Protein AF-A0A829F566-F1 (afdb_monomer)

Nearest PDB structures (foldseek):
  4ux5-assembly1_B  TM=4.326E-01  e=5.123E-01  Pyricularia oryzae
  1mb1-assembly1_A  TM=4.459E-01  e=1.042E+00  Saccharomyces cerevisiae
  3h0d-assembly1_B  TM=3.720E-01  e=1.862E+00  Geobacillus stearothermophilus
  8a39-assembly2_BP1-2  TM=4.074E-01  e=4.596E+00  Escherichia coli W
  5ck3-assembly3_E  TM=2.310E-01  e=8.762E+00  Thermochaetoides thermophila DSM 1495

InterPro domains:
  IPR045403 Helix-turn-helix domain, Firmicutes-type [PF20038] (9-69)

Secondary structure (DSSP, 8-state):
----GGGTT-EEHHHHHHHTTS-TTHHHHHHHH-GGGSPTTSEEEEEETTEEEEEE-HHHHHHHHSS-HHHHHHHHHT-

pLDDT: mean 94.41, std 6.69, range [58.91, 98.38]

Sequence (79 aa):
MFIDLNKLNLMTGAEASERWGYDRRYINQLYAKYPERFKEGTIVSIGNANKPTIVISELGMEYLTGMTEAEARERNRKI

Radius of gyration: 12.77 Å; Cα contacts (8 Å, |Δi|>4): 98; chains: 1; bounding box: 39×23×33 Å

Organism: NCBI:txid1157487

Mean predicted aligned error: 3.08 Å

Foldseek 3Di:
DDDDPVVQQKDWCQVLCVLLPHHSCVSVVCCVPPVVLWDPPQWDWDDDPVDTIIMGTQVRSCSNPVDHSVVSVVVVVVD

Solvent-accessible surface area (backbone atoms only — not comparable to full-atom values): 4589 Å² total; per-residue (Å²): 142,86,80,68,66,87,78,47,58,67,32,43,28,41,57,49,18,47,58,52,70,40,59,52,57,47,44,58,56,43,48,75,73,46,54,83,66,48,52,86,88,27,58,50,77,44,78,49,90,92,63,58,44,47,37,31,24,49,69,25,50,26,69,58,70,74,43,50,63,67,55,29,45,54,58,59,72,78,108

Structure (mmCIF, N/CA/C/O backbone):
data_AF-A0A829F566-F1
#
_entry.id   AF-A0A829F566-F1
#
loop_
_atom_site.group_PDB
_atom_site.id
_atom_site.type_symbol
_atom_site.label_atom_id
_atom_site.label_alt_id
_atom_site.label_comp_id
_atom_site.label_asym_id
_atom_site.label_entity_id
_atom_site.label_seq_id
_atom_site.pdbx_PDB_ins_code
_atom_site.Cartn_x
_atom_site.Cartn_y
_atom_site.Cartn_z
_atom_site.occupancy
_atom_site.B_iso_or_equiv
_atom_site.auth_seq_id
_atom_site.auth_comp_id
_atom_site.auth_asym_id
_atom_site.auth_atom_id
_atom_site.pdbx_PDB_model_num
ATOM 1 N N . MET A 1 1 ? 10.929 0.481 21.412 1.00 71.88 1 MET A N 1
ATOM 2 C CA . MET A 1 1 ? 9.584 0.043 20.980 1.00 71.88 1 MET A CA 1
ATOM 3 C C . MET A 1 1 ? 9.760 -0.886 19.789 1.00 71.88 1 MET A C 1
ATOM 5 O O . MET A 1 1 ? 10.542 -0.546 18.912 1.00 71.88 1 MET A O 1
ATOM 9 N N . PHE A 1 2 ? 9.117 -2.053 19.789 1.00 82.50 2 PHE A N 1
ATOM 10 C CA . PHE A 1 2 ? 9.146 -3.012 18.678 1.00 82.50 2 PHE A CA 1
ATOM 11 C C . PHE A 1 2 ? 7.773 -3.028 18.002 1.00 82.50 2 PHE A C 1
ATOM 13 O O . PHE A 1 2 ? 6.757 -2.937 18.691 1.00 82.50 2 PHE A O 1
ATOM 20 N N . ILE A 1 3 ? 7.754 -3.126 16.675 1.00 83.25 3 ILE A N 1
ATOM 21 C CA . ILE A 1 3 ? 6.535 -3.258 15.876 1.00 83.25 3 ILE A CA 1
ATOM 22 C C . ILE A 1 3 ? 6.575 -4.631 15.211 1.00 83.25 3 ILE A C 1
ATOM 24 O O . ILE A 1 3 ? 7.530 -4.955 14.507 1.00 83.25 3 ILE A O 1
ATOM 28 N N . ASP A 1 4 ? 5.537 -5.431 15.438 1.00 88.25 4 ASP A N 1
ATOM 29 C CA . ASP A 1 4 ? 5.391 -6.741 14.811 1.00 88.25 4 ASP A CA 1
ATOM 30 C C . ASP A 1 4 ? 4.837 -6.587 13.393 1.00 88.25 4 ASP A C 1
ATOM 32 O O . ASP A 1 4 ? 3.648 -6.333 13.197 1.00 88.25 4 ASP A O 1
ATOM 36 N N . LEU A 1 5 ? 5.712 -6.745 12.400 1.00 83.12 5 LEU A N 1
ATOM 37 C CA . LEU A 1 5 ? 5.366 -6.594 10.986 1.00 83.12 5 LEU A CA 1
ATOM 38 C C . LEU A 1 5 ? 4.306 -7.602 10.522 1.00 83.12 5 LEU A C 1
ATOM 40 O O . LEU A 1 5 ? 3.511 -7.280 9.641 1.00 83.12 5 LEU A O 1
ATOM 44 N N . ASN A 1 6 ? 4.237 -8.788 11.138 1.00 88.62 6 ASN A N 1
ATOM 45 C CA . ASN A 1 6 ? 3.260 -9.818 10.768 1.00 88.62 6 ASN A CA 1
ATOM 46 C C . ASN A 1 6 ? 1.826 -9.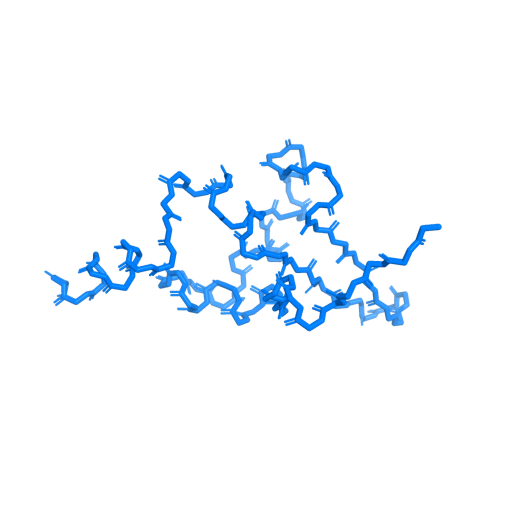411 11.124 1.00 88.62 6 ASN A C 1
ATOM 48 O O . ASN A 1 6 ? 0.873 -9.955 10.573 1.00 88.62 6 ASN A O 1
ATOM 52 N N . LYS A 1 7 ? 1.663 -8.440 12.029 1.00 88.44 7 LYS A N 1
ATOM 53 C CA . LYS A 1 7 ? 0.357 -7.907 12.433 1.00 88.44 7 LYS A CA 1
ATOM 54 C C . LYS A 1 7 ? -0.103 -6.721 11.588 1.00 88.44 7 LYS A C 1
ATOM 56 O O . LYS A 1 7 ? -1.213 -6.248 11.787 1.00 88.44 7 LYS A O 1
ATOM 61 N N . LEU A 1 8 ? 0.731 -6.232 10.669 1.00 84.44 8 LEU A N 1
ATOM 62 C CA . LEU A 1 8 ? 0.429 -5.049 9.856 1.00 84.44 8 LEU A CA 1
ATOM 63 C C . LEU A 1 8 ? -0.238 -5.373 8.510 1.00 84.44 8 LEU A C 1
ATOM 65 O O . LEU A 1 8 ? -0.520 -4.441 7.757 1.00 84.44 8 LEU A O 1
ATOM 69 N N . ASN A 1 9 ? -0.448 -6.662 8.199 1.00 92.88 9 ASN A N 1
ATOM 70 C CA . ASN A 1 9 ? -1.015 -7.140 6.928 1.00 92.88 9 ASN A CA 1
ATOM 71 C C . ASN A 1 9 ? -0.379 -6.409 5.724 1.00 92.88 9 ASN A C 1
ATOM 73 O O . ASN A 1 9 ? -1.059 -5.794 4.902 1.00 92.88 9 ASN A O 1
ATOM 77 N N . LEU A 1 10 ? 0.960 -6.392 5.693 1.00 95.81 10 LEU A N 1
ATOM 78 C CA . LEU A 1 10 ? 1.734 -5.734 4.641 1.00 95.81 10 LEU A CA 1
ATOM 79 C C . LEU A 1 10 ? 1.590 -6.490 3.323 1.00 95.81 10 LEU A C 1
ATOM 81 O O . LEU A 1 10 ? 1.569 -7.720 3.293 1.00 95.81 10 LEU A O 1
ATOM 85 N N . MET A 1 11 ? 1.553 -5.737 2.234 1.00 97.00 11 MET A N 1
ATOM 86 C CA . MET A 1 11 ? 1.359 -6.256 0.888 1.00 97.00 11 MET A CA 1
ATOM 87 C C . MET A 1 11 ? 2.160 -5.429 -0.110 1.00 97.00 11 MET A C 1
ATOM 89 O O . MET A 1 11 ? 2.359 -4.223 0.064 1.00 97.00 11 MET A O 1
ATOM 93 N N . THR A 1 12 ? 2.635 -6.066 -1.175 1.00 98.12 12 THR A N 1
ATOM 94 C CA . THR A 1 12 ? 3.199 -5.322 -2.302 1.00 98.12 12 THR A CA 1
ATOM 95 C C . THR A 1 12 ? 2.108 -4.476 -2.958 1.00 98.12 12 THR A C 1
ATOM 97 O O . THR A 1 12 ? 0.929 -4.826 -2.927 1.00 98.12 12 THR A O 1
ATOM 100 N N . GLY A 1 13 ? 2.475 -3.377 -3.620 1.00 98.12 13 GLY A N 1
ATOM 101 C CA . GLY A 1 13 ? 1.498 -2.532 -4.318 1.00 98.12 13 GLY A CA 1
ATOM 102 C C . GLY A 1 13 ? 0.676 -3.298 -5.366 1.00 98.12 13 GLY A C 1
ATOM 103 O O . GLY A 1 13 ? -0.482 -2.964 -5.607 1.00 98.12 13 GLY A O 1
ATOM 104 N N . ALA A 1 14 ? 1.250 -4.354 -5.950 1.00 98.06 14 ALA A N 1
ATOM 105 C CA . ALA A 1 14 ? 0.556 -5.263 -6.855 1.00 98.06 14 ALA A CA 1
ATOM 106 C C . ALA A 1 14 ? -0.540 -6.072 -6.143 1.00 98.06 14 ALA A C 1
ATOM 108 O O . ALA A 1 14 ? -1.699 -6.007 -6.547 1.00 98.06 14 ALA A O 1
ATOM 109 N N . GLU A 1 15 ? -0.184 -6.772 -5.063 1.00 98.25 15 GLU A N 1
ATOM 110 C CA . GLU A 1 15 ? -1.129 -7.558 -4.257 1.00 98.25 15 GLU A CA 1
ATOM 111 C C . GLU A 1 15 ? -2.227 -6.676 -3.660 1.00 98.25 15 GLU A C 1
ATOM 113 O O . GLU A 1 15 ? -3.394 -7.054 -3.672 1.00 98.25 15 GLU A O 1
ATOM 118 N N . ALA A 1 16 ? -1.870 -5.481 -3.189 1.00 98.12 16 ALA A N 1
ATOM 119 C CA . ALA A 1 16 ? -2.813 -4.514 -2.642 1.00 98.12 16 ALA A CA 1
ATOM 120 C C . ALA A 1 16 ? -3.856 -4.079 -3.673 1.00 98.12 16 ALA A C 1
ATOM 122 O O . ALA A 1 16 ? -5.054 -4.050 -3.390 1.00 98.12 16 ALA A O 1
ATOM 123 N N . SER A 1 17 ? -3.395 -3.783 -4.892 1.00 98.31 17 SER A N 1
ATOM 124 C CA . SER A 1 17 ? -4.278 -3.398 -5.990 1.00 98.31 17 SER A CA 1
ATOM 125 C C . SER A 1 17 ? -5.267 -4.520 -6.305 1.00 98.31 17 SER A C 1
ATOM 127 O O . SER A 1 17 ? -6.470 -4.280 -6.342 1.00 98.31 17 SER A O 1
ATOM 129 N N . GLU A 1 18 ? -4.771 -5.750 -6.454 1.00 97.81 18 GLU A N 1
ATOM 130 C CA . GLU A 1 18 ? -5.588 -6.924 -6.780 1.00 97.81 18 GLU A CA 1
ATOM 131 C C . GLU A 1 18 ? -6.585 -7.263 -5.663 1.00 97.81 18 GLU A C 1
ATOM 133 O O . GLU A 1 18 ? -7.761 -7.503 -5.942 1.00 97.81 18 GLU A O 1
ATOM 138 N N . ARG A 1 19 ? -6.161 -7.210 -4.393 1.00 96.88 19 ARG A N 1
ATOM 139 C CA . ARG A 1 19 ? -7.035 -7.437 -3.227 1.00 96.88 19 ARG A CA 1
ATOM 140 C C . ARG A 1 19 ? -8.207 -6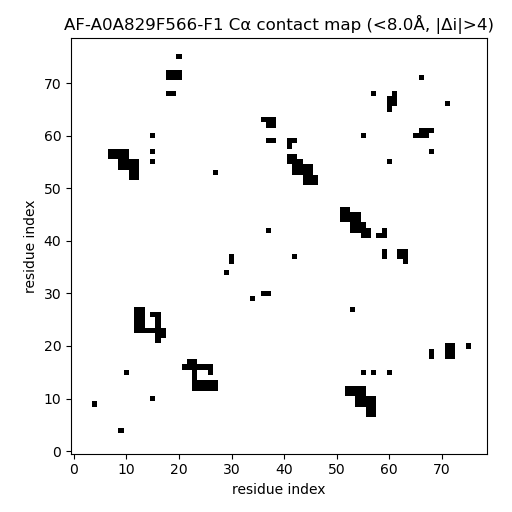.459 -3.170 1.00 96.88 19 ARG A C 1
ATOM 142 O O . ARG A 1 19 ? -9.316 -6.863 -2.828 1.00 96.88 19 ARG A O 1
ATOM 149 N N . TRP A 1 20 ? -7.986 -5.206 -3.568 1.00 97.62 20 TRP A N 1
ATOM 150 C CA . TRP A 1 20 ? -9.041 -4.196 -3.682 1.00 97.62 20 TRP A CA 1
ATOM 151 C C . TRP A 1 20 ? -9.742 -4.180 -5.050 1.00 97.62 20 TRP A C 1
ATOM 153 O O . TRP A 1 20 ? -10.575 -3.310 -5.287 1.00 97.62 20 TRP A O 1
ATOM 163 N N . GLY A 1 21 ? -9.466 -5.126 -5.953 1.00 96.94 21 GLY A N 1
ATOM 164 C CA . GLY A 1 21 ? -10.104 -5.221 -7.274 1.00 96.94 21 GLY A CA 1
ATOM 165 C C . GLY A 1 21 ? -9.714 -4.138 -8.273 1.00 96.94 21 GLY A C 1
ATOM 166 O O . GLY A 1 21 ? -10.495 -3.825 -9.167 1.00 96.94 21 GLY A O 1
ATOM 167 N N . TYR A 1 22 ? -8.541 -3.537 -8.112 1.00 97.06 22 TYR A N 1
ATOM 168 C CA . TYR A 1 22 ? -7.955 -2.633 -9.093 1.00 97.06 22 TYR A CA 1
ATOM 169 C C . TYR A 1 22 ? -6.964 -3.379 -9.996 1.00 97.06 22 TYR A C 1
ATOM 171 O O . TYR A 1 22 ? -6.491 -4.468 -9.670 1.00 97.06 22 TYR A O 1
ATOM 179 N N . ASP A 1 23 ? -6.603 -2.765 -11.127 1.00 97.75 23 ASP A N 1
ATOM 180 C CA . ASP A 1 23 ? -5.491 -3.241 -11.956 1.00 97.75 23 ASP A CA 1
ATOM 181 C C . ASP A 1 23 ? -4.206 -3.354 -11.121 1.00 97.75 23 ASP A C 1
ATOM 183 O O . ASP A 1 23 ? -3.901 -2.461 -10.331 1.00 97.75 23 ASP A O 1
ATOM 187 N N . ARG A 1 24 ? -3.408 -4.407 -11.339 1.00 98.25 24 ARG A N 1
ATOM 188 C CA . ARG A 1 24 ? -2.164 -4.697 -10.598 1.00 98.25 24 ARG A CA 1
ATOM 189 C C . ARG A 1 24 ? -1.191 -3.508 -10.525 1.00 98.25 24 ARG A C 1
ATOM 191 O O . ARG A 1 24 ? -0.348 -3.434 -9.631 1.00 98.25 24 ARG A O 1
ATOM 198 N N . ARG A 1 25 ? -1.249 -2.571 -11.475 1.00 97.81 25 ARG A N 1
ATOM 199 C CA . ARG A 1 25 ? -0.375 -1.391 -11.521 1.00 97.81 25 ARG A CA 1
ATOM 200 C C . ARG A 1 25 ? -0.940 -0.181 -10.773 1.00 97.81 25 ARG A C 1
ATOM 202 O O . ARG A 1 25 ? -0.210 0.802 -10.657 1.00 97.81 25 ARG A O 1
ATOM 209 N N . TYR A 1 26 ? -2.177 -0.227 -10.275 1.00 98.12 26 TYR A N 1
ATOM 210 C CA . TYR A 1 26 ? -2.896 0.906 -9.681 1.00 98.12 26 TYR A CA 1
ATOM 211 C C . TYR A 1 26 ? -2.077 1.637 -8.615 1.00 98.12 26 TYR A C 1
ATOM 213 O O . TYR A 1 26 ? -1.792 2.822 -8.787 1.00 98.12 26 TYR A O 1
AT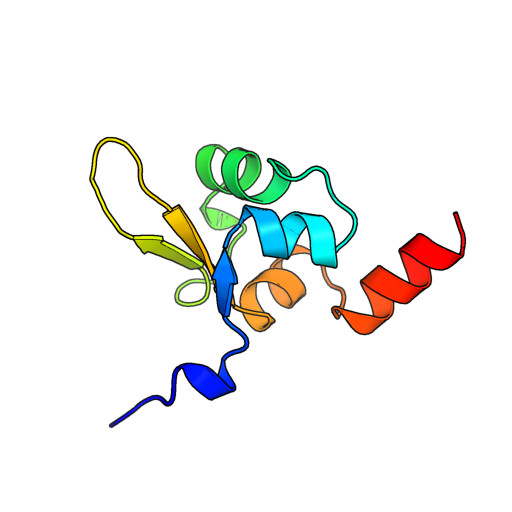OM 221 N N . ILE A 1 27 ? -1.615 0.938 -7.572 1.00 98.31 27 ILE A N 1
ATOM 222 C CA . ILE A 1 27 ? -0.844 1.574 -6.491 1.00 98.31 27 ILE A CA 1
ATOM 223 C C . ILE A 1 27 ? 0.471 2.162 -6.997 1.00 98.31 27 ILE A C 1
ATOM 225 O O . ILE A 1 27 ? 0.806 3.289 -6.648 1.00 98.31 27 ILE A O 1
ATOM 229 N N . ASN A 1 28 ? 1.190 1.451 -7.869 1.00 97.25 28 ASN A N 1
ATOM 230 C CA . ASN A 1 28 ? 2.456 1.944 -8.417 1.00 97.25 28 ASN A CA 1
ATOM 231 C C . ASN A 1 28 ? 2.268 3.218 -9.248 1.00 97.25 28 ASN A C 1
ATOM 233 O O . ASN A 1 28 ? 3.027 4.174 -9.101 1.00 97.25 28 ASN A O 1
ATOM 237 N N . GLN A 1 29 ? 1.243 3.253 -10.100 1.00 97.81 29 GLN A N 1
ATOM 238 C CA . GLN A 1 29 ? 0.944 4.431 -10.910 1.00 97.81 29 GLN A CA 1
ATOM 239 C C . GLN A 1 29 ? 0.455 5.599 -10.058 1.00 97.81 29 GLN A C 1
ATOM 241 O O . GLN A 1 29 ? 0.826 6.742 -10.321 1.00 97.81 29 GLN A O 1
ATOM 246 N N . LEU A 1 30 ? -0.381 5.323 -9.056 1.00 98.06 30 LEU A N 1
ATOM 247 C CA . LEU A 1 30 ? -0.935 6.358 -8.201 1.00 98.06 30 LEU A CA 1
ATOM 248 C C . LEU A 1 30 ? 0.136 6.956 -7.291 1.00 98.06 30 LEU A C 1
ATOM 250 O O . LEU A 1 30 ? 0.218 8.172 -7.204 1.00 98.06 30 LEU A O 1
ATOM 254 N N . TYR A 1 31 ? 0.996 6.135 -6.688 1.00 97.50 31 TYR A N 1
ATOM 255 C CA . TYR A 1 31 ? 2.091 6.609 -5.841 1.00 97.50 31 TYR A CA 1
ATOM 256 C C . TYR A 1 31 ? 3.117 7.436 -6.621 1.00 97.50 31 TYR A C 1
ATOM 258 O O . TYR A 1 31 ? 3.609 8.439 -6.120 1.00 97.50 31 TYR A O 1
ATOM 266 N N . ALA A 1 32 ? 3.394 7.067 -7.876 1.00 96.00 32 ALA A N 1
ATOM 267 C CA . ALA A 1 32 ? 4.284 7.844 -8.735 1.00 96.00 32 ALA A CA 1
ATOM 268 C C . ALA A 1 32 ? 3.715 9.226 -9.110 1.00 96.00 32 ALA A C 1
ATOM 270 O O . ALA A 1 32 ? 4.485 10.151 -9.354 1.00 96.00 32 ALA A O 1
ATOM 271 N N . LYS A 1 33 ? 2.385 9.363 -9.198 1.00 97.81 33 LYS A N 1
ATOM 272 C CA . 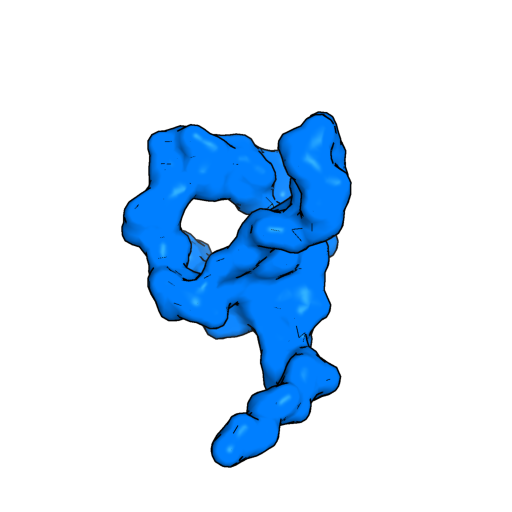LYS A 1 33 ? 1.719 10.605 -9.631 1.00 97.81 33 LYS A CA 1
ATOM 273 C C . LYS A 1 33 ? 1.257 11.490 -8.475 1.00 97.81 33 LYS A C 1
ATOM 275 O O . LYS A 1 33 ? 1.312 12.706 -8.604 1.00 97.81 33 LYS A O 1
ATOM 280 N N . TYR A 1 34 ? 0.773 10.874 -7.402 1.00 97.69 34 TYR A N 1
ATOM 281 C CA . TYR A 1 34 ? 0.074 11.519 -6.290 1.00 97.69 34 TYR A CA 1
ATOM 282 C C . TYR A 1 34 ? 0.482 10.888 -4.946 1.00 97.69 34 TYR A C 1
ATOM 284 O O . TYR A 1 34 ? -0.359 10.293 -4.257 1.00 97.69 34 TYR A O 1
ATOM 292 N N . PRO A 1 35 ? 1.774 10.932 -4.575 1.00 96.88 35 PRO A N 1
ATOM 293 C CA . PRO A 1 35 ? 2.250 10.339 -3.325 1.00 96.88 35 PRO A CA 1
ATOM 294 C C . PRO A 1 35 ? 1.564 10.936 -2.083 1.00 96.88 35 PRO A C 1
ATOM 296 O O . PRO A 1 35 ? 1.375 10.236 -1.093 1.00 96.88 35 PRO A O 1
ATOM 299 N N . GLU A 1 36 ? 1.117 12.191 -2.145 1.00 97.06 36 GLU A N 1
ATOM 300 C CA . GLU A 1 36 ? 0.422 12.906 -1.068 1.00 97.06 36 GLU A CA 1
ATOM 301 C C . GLU A 1 36 ? -0.953 12.328 -0.711 1.00 97.06 36 GLU A C 1
ATOM 303 O O . GLU A 1 36 ? -1.482 12.606 0.363 1.00 97.06 36 GLU A O 1
ATOM 308 N N . ARG A 1 37 ? -1.543 11.505 -1.588 1.00 97.50 37 ARG A N 1
ATOM 309 C CA . ARG A 1 37 ? -2.814 10.820 -1.306 1.00 97.50 37 ARG A CA 1
ATOM 310 C C . ARG A 1 37 ? -2.662 9.657 -0.330 1.00 97.50 37 ARG A C 1
ATOM 312 O O . ARG A 1 37 ? -3.664 9.142 0.163 1.00 97.50 37 ARG A O 1
ATOM 319 N N . PHE A 1 38 ? -1.434 9.214 -0.086 1.00 98.12 38 PHE A N 1
ATOM 320 C CA . PHE A 1 38 ? -1.152 8.094 0.792 1.00 98.12 38 PHE A CA 1
ATOM 321 C C . PHE A 1 38 ? -0.875 8.589 2.204 1.00 98.12 38 PHE A C 1
ATOM 323 O O . PHE A 1 38 ? -0.179 9.581 2.416 1.00 98.12 38 PHE A O 1
ATOM 330 N N . LYS A 1 39 ? -1.388 7.861 3.196 1.00 97.19 39 LYS A N 1
ATOM 331 C CA . LYS A 1 39 ? -1.118 8.176 4.594 1.00 97.19 39 LYS A CA 1
ATOM 332 C C . LYS A 1 39 ? 0.356 7.921 4.911 1.00 97.19 39 LYS A C 1
ATOM 334 O O . LYS A 1 39 ? 0.848 6.803 4.739 1.00 97.19 39 LYS A O 1
ATOM 339 N N . GLU A 1 40 ? 1.041 8.940 5.419 1.00 96.69 40 GLU A N 1
ATOM 340 C CA . GLU A 1 40 ? 2.441 8.833 5.832 1.00 96.69 40 GLU A CA 1
ATOM 341 C C . GLU A 1 40 ? 2.653 7.652 6.798 1.00 96.69 40 GLU A C 1
ATOM 343 O O . GLU A 1 40 ? 1.833 7.392 7.683 1.00 96.69 40 GLU A O 1
ATOM 348 N N . GLY A 1 41 ? 3.734 6.897 6.584 1.00 94.69 41 GLY A N 1
ATOM 349 C CA . GLY A 1 41 ? 4.081 5.716 7.380 1.00 94.69 41 GLY A CA 1
ATOM 350 C C . GLY A 1 41 ? 3.299 4.440 7.042 1.00 94.69 41 GLY A C 1
ATOM 351 O O . GLY A 1 41 ? 3.591 3.395 7.617 1.00 94.69 41 GLY A O 1
ATOM 352 N N . THR A 1 42 ? 2.336 4.487 6.113 1.00 96.75 42 THR A N 1
ATOM 353 C CA . THR A 1 42 ? 1.576 3.294 5.675 1.00 96.75 42 THR A CA 1
ATOM 354 C C . THR A 1 42 ? 2.046 2.711 4.346 1.00 96.75 42 THR A C 1
ATOM 356 O O . THR A 1 42 ? 1.672 1.593 4.005 1.00 96.75 42 THR A O 1
ATOM 359 N N . ILE A 1 43 ? 2.880 3.446 3.611 1.00 97.62 43 ILE A N 1
ATOM 360 C CA . ILE A 1 43 ? 3.461 3.052 2.329 1.00 97.62 43 ILE A CA 1
ATOM 361 C C . ILE A 1 43 ? 4.960 3.349 2.335 1.00 97.62 43 ILE A C 1
ATOM 363 O O . ILE A 1 43 ? 5.405 4.348 2.902 1.00 97.62 43 ILE A O 1
ATOM 367 N N . VAL A 1 44 ? 5.745 2.487 1.700 1.00 96.56 44 VAL A N 1
ATOM 368 C CA . VAL A 1 44 ? 7.186 2.675 1.540 1.00 96.56 44 VAL A CA 1
ATOM 369 C C . VAL A 1 44 ? 7.673 2.015 0.254 1.00 96.56 44 VAL A C 1
ATOM 371 O O . VAL A 1 44 ? 7.126 1.014 -0.205 1.00 96.56 44 VAL A O 1
ATOM 374 N N . SER A 1 45 ? 8.730 2.574 -0.326 1.00 96.44 45 SER A N 1
ATOM 375 C CA . SER A 1 45 ? 9.480 1.965 -1.421 1.00 96.44 45 SER A CA 1
ATOM 376 C C . SER A 1 45 ? 10.737 1.303 -0.859 1.00 96.44 45 SER A C 1
ATOM 378 O O . SER A 1 45 ? 11.564 1.983 -0.254 1.00 96.44 45 SER A O 1
ATOM 380 N N . ILE A 1 46 ? 10.895 -0.005 -1.060 1.00 95.81 46 ILE A N 1
ATOM 381 C CA . ILE A 1 46 ? 12.038 -0.786 -0.561 1.00 95.81 46 ILE A CA 1
ATOM 382 C C . ILE A 1 46 ? 12.712 -1.591 -1.678 1.00 95.81 46 ILE A C 1
ATOM 384 O O . ILE A 1 46 ? 12.132 -1.825 -2.737 1.00 95.81 46 ILE A O 1
ATOM 388 N N . GLY A 1 47 ? 13.935 -2.060 -1.431 1.00 93.19 47 GLY A N 1
ATOM 389 C CA . GLY A 1 47 ? 14.690 -2.895 -2.368 1.00 93.19 47 GLY A CA 1
ATOM 390 C C . GLY A 1 47 ? 15.673 -2.107 -3.237 1.00 93.19 47 GLY A C 1
ATOM 391 O O . GLY A 1 47 ? 16.173 -1.058 -2.840 1.00 93.19 47 GLY A O 1
ATOM 392 N N . ASN A 1 48 ? 16.008 -2.654 -4.408 1.00 94.44 48 ASN A N 1
ATOM 393 C CA . ASN A 1 48 ? 17.028 -2.083 -5.289 1.00 94.44 48 ASN A CA 1
ATOM 394 C C . ASN A 1 48 ? 16.564 -0.739 -5.875 1.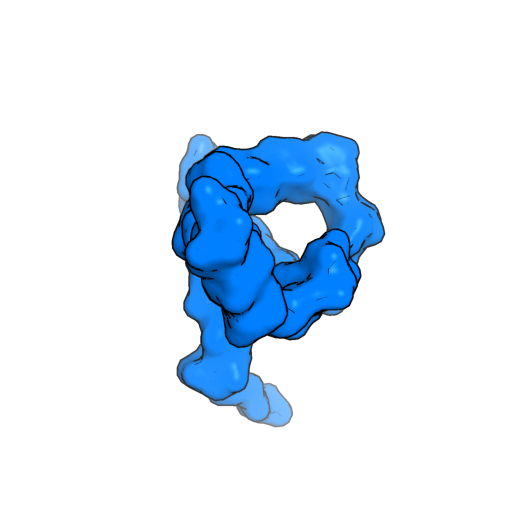00 94.44 48 ASN A C 1
ATOM 396 O O . ASN A 1 48 ? 15.461 -0.659 -6.409 1.00 94.44 48 ASN A O 1
ATOM 400 N N . ALA A 1 49 ? 17.432 0.276 -5.866 1.00 89.50 49 ALA A N 1
ATOM 401 C CA . ALA A 1 49 ? 17.133 1.610 -6.395 1.00 89.50 49 ALA A CA 1
ATOM 402 C C . ALA A 1 49 ? 16.622 1.610 -7.851 1.00 89.50 49 ALA A C 1
ATOM 404 O O . ALA A 1 49 ? 15.793 2.439 -8.210 1.00 89.50 49 ALA A O 1
ATOM 405 N N . ASN A 1 50 ? 17.063 0.658 -8.678 1.00 92.88 50 ASN A N 1
ATOM 406 C CA . ASN A 1 50 ? 16.648 0.548 -10.080 1.00 92.88 50 ASN A CA 1
ATOM 407 C C . ASN A 1 50 ? 15.334 -0.225 -10.274 1.00 92.88 50 ASN A C 1
ATOM 409 O O . ASN A 1 50 ? 14.725 -0.147 -11.339 1.00 92.88 50 ASN A O 1
ATOM 413 N N . LYS A 1 51 ? 14.921 -1.023 -9.283 1.00 91.00 51 LYS A N 1
ATOM 414 C CA . LYS A 1 51 ? 13.692 -1.831 -9.305 1.00 91.00 51 LYS A CA 1
ATOM 415 C C . LYS A 1 51 ? 13.088 -1.889 -7.897 1.00 91.00 51 LYS A C 1
ATOM 417 O O . LYS A 1 51 ? 13.113 -2.953 -7.269 1.00 91.00 51 LYS A O 1
ATOM 422 N N . PRO A 1 52 ? 12.601 -0.752 -7.376 1.00 95.00 52 PRO A N 1
ATOM 423 C CA . PRO A 1 52 ? 12.006 -0.725 -6.056 1.00 95.00 52 PRO A CA 1
ATOM 424 C C . PRO A 1 52 ? 10.681 -1.488 -6.040 1.00 95.00 52 PRO A C 1
ATOM 426 O O . PRO A 1 52 ? 9.957 -1.545 -7.034 1.00 95.00 52 PRO A O 1
ATOM 429 N N . THR A 1 53 ? 10.350 -2.050 -4.884 1.00 96.88 53 THR A N 1
ATOM 430 C CA . THR A 1 53 ? 9.035 -2.616 -4.587 1.00 96.88 53 THR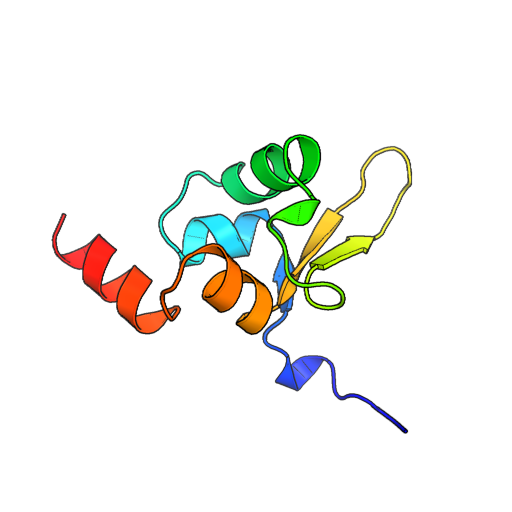 A CA 1
ATOM 431 C C . THR A 1 53 ? 8.309 -1.677 -3.643 1.00 96.88 53 THR A C 1
ATOM 433 O O . THR A 1 53 ? 8.812 -1.360 -2.565 1.00 96.88 53 THR A O 1
ATOM 436 N N . ILE A 1 54 ? 7.114 -1.249 -4.038 1.00 97.81 54 ILE A N 1
ATOM 437 C CA . ILE A 1 54 ? 6.210 -0.550 -3.132 1.00 97.81 54 ILE A CA 1
ATOM 438 C C . ILE A 1 54 ? 5.570 -1.577 -2.207 1.00 97.81 54 ILE A C 1
ATOM 440 O O . ILE A 1 54 ? 5.004 -2.565 -2.678 1.00 97.81 54 ILE A O 1
ATOM 444 N N . VAL A 1 55 ? 5.638 -1.312 -0.909 1.00 97.94 55 VAL A N 1
ATOM 445 C CA . VAL A 1 55 ? 4.927 -2.041 0.139 1.00 97.94 55 VAL A CA 1
ATOM 446 C C . VAL A 1 55 ? 3.962 -1.078 0.808 1.00 97.94 55 VAL A C 1
ATOM 448 O O . VAL A 1 55 ? 4.334 0.047 1.136 1.00 97.94 55 VAL A O 1
ATOM 451 N N . ILE A 1 56 ? 2.727 -1.518 1.000 1.00 98.06 56 ILE A N 1
ATOM 452 C CA . ILE A 1 56 ? 1.667 -0.760 1.658 1.00 98.06 56 ILE A CA 1
ATOM 453 C C . ILE A 1 56 ? 0.979 -1.651 2.696 1.00 98.06 56 ILE A C 1
ATOM 455 O O . ILE A 1 56 ? 0.899 -2.867 2.519 1.00 98.06 56 ILE A O 1
ATOM 459 N N . SER A 1 57 ? 0.531 -1.066 3.804 1.00 97.44 57 SER A N 1
ATOM 460 C CA . SER A 1 57 ? -0.291 -1.761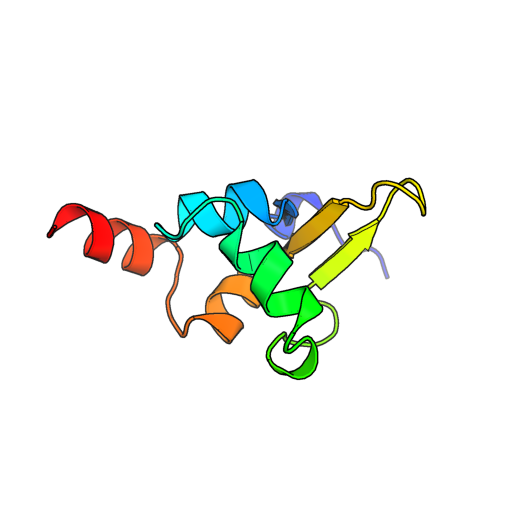 4.797 1.00 97.44 57 SER A CA 1
ATOM 461 C C . SER A 1 57 ? -1.770 -1.742 4.420 1.00 97.44 57 SER A C 1
ATOM 463 O O . SER A 1 57 ? -2.223 -0.889 3.655 1.00 97.44 57 SER A O 1
ATOM 465 N N . GLU A 1 58 ? -2.546 -2.639 5.024 1.00 96.88 58 GLU A N 1
ATOM 466 C CA . GLU A 1 58 ? -4.012 -2.609 4.955 1.00 96.88 58 GLU A CA 1
ATOM 467 C C . GLU A 1 58 ? -4.570 -1.227 5.326 1.00 96.88 58 GLU A C 1
ATOM 469 O O . GLU A 1 58 ? -5.301 -0.637 4.537 1.00 96.88 58 GLU A O 1
ATOM 474 N N . LEU A 1 59 ? -4.112 -0.636 6.437 1.00 96.25 59 LEU A N 1
ATOM 475 C CA . LEU A 1 59 ? -4.496 0.723 6.844 1.00 96.25 59 LEU A CA 1
ATOM 476 C C . LEU A 1 59 ? -4.238 1.770 5.745 1.00 96.25 59 LEU A C 1
ATOM 478 O O . LEU A 1 59 ? -5.021 2.706 5.577 1.00 96.25 59 LEU A O 1
ATOM 482 N N . GLY A 1 60 ? -3.131 1.639 5.008 1.00 97.62 60 GLY A N 1
ATOM 483 C CA . GLY A 1 60 ? -2.813 2.530 3.894 1.00 97.62 60 GLY A CA 1
ATOM 484 C C . GLY A 1 60 ? -3.817 2.410 2.751 1.00 97.62 60 GLY A C 1
ATOM 485 O O . GLY A 1 60 ? -4.245 3.427 2.202 1.00 97.62 60 GLY A O 1
ATOM 486 N N . MET A 1 61 ? -4.236 1.185 2.428 1.00 98.12 61 MET A N 1
ATOM 487 C CA . MET A 1 61 ? -5.272 0.926 1.426 1.00 98.12 61 MET A CA 1
ATOM 488 C C . MET A 1 61 ? -6.643 1.437 1.865 1.00 98.12 61 MET A C 1
ATOM 490 O O . MET A 1 61 ? -7.325 2.091 1.074 1.00 98.12 61 MET A O 1
ATOM 494 N N . GLU A 1 62 ? -7.031 1.200 3.116 1.00 98.12 62 GLU A N 1
ATOM 495 C CA . GLU A 1 62 ? -8.305 1.672 3.667 1.00 98.12 62 GLU A CA 1
ATOM 496 C C . GLU A 1 62 ? -8.391 3.195 3.654 1.00 98.12 62 GLU A C 1
ATOM 498 O O . GLU A 1 62 ? -9.379 3.758 3.186 1.00 98.12 62 GLU A O 1
ATOM 503 N N . TYR A 1 63 ? -7.321 3.874 4.079 1.00 98.38 63 TYR A N 1
ATOM 504 C CA . TYR A 1 63 ? -7.242 5.331 4.019 1.00 98.38 63 TYR A CA 1
ATOM 505 C C . TYR A 1 63 ? -7.351 5.849 2.580 1.00 98.38 63 TYR A C 1
ATOM 507 O O . TYR A 1 63 ? -8.097 6.787 2.308 1.00 98.38 63 TYR A O 1
ATOM 515 N N . LEU A 1 64 ? -6.609 5.237 1.653 1.00 98.25 64 LEU A N 1
ATOM 516 C CA . LEU A 1 64 ? -6.545 5.679 0.262 1.00 98.25 64 LEU A CA 1
ATOM 517 C C . LEU A 1 64 ? -7.880 5.513 -0.476 1.00 98.25 64 LEU A C 1
ATOM 519 O O . LEU A 1 64 ? -8.229 6.334 -1.328 1.00 98.25 64 LEU A O 1
ATOM 523 N N . THR A 1 65 ? -8.576 4.409 -0.212 1.00 97.31 65 THR A N 1
ATOM 524 C CA . THR A 1 65 ? -9.757 3.981 -0.975 1.00 97.31 65 THR A CA 1
ATOM 525 C C . THR A 1 65 ? -11.074 4.294 -0.273 1.00 97.31 65 THR A C 1
ATOM 527 O O . THR A 1 65 ? -12.113 4.307 -0.930 1.00 97.31 65 THR A O 1
ATOM 530 N N . GLY A 1 66 ? -11.037 4.557 1.035 1.00 97.94 66 GLY A N 1
ATOM 531 C CA . GLY A 1 66 ? -12.222 4.750 1.865 1.00 97.94 66 GLY A CA 1
ATOM 532 C C . GLY A 1 66 ? -13.020 3.467 2.112 1.00 97.94 66 GLY A C 1
ATOM 533 O O . GLY A 1 66 ? -14.192 3.563 2.460 1.00 97.94 66 GLY A O 1
ATOM 534 N N . MET A 1 67 ? -12.426 2.288 1.892 1.00 97.25 67 MET A N 1
ATOM 535 C CA . MET A 1 67 ? -13.082 0.990 2.081 1.00 97.25 67 MET A CA 1
ATOM 536 C C . MET A 1 67 ? -12.122 -0.063 2.640 1.00 97.25 67 MET A C 1
ATOM 538 O O . MET A 1 67 ? -10.955 -0.126 2.246 1.00 97.25 67 MET A O 1
ATOM 542 N N . THR A 1 68 ? -12.646 -0.921 3.509 1.00 97.75 68 THR A N 1
ATOM 543 C CA . THR A 1 68 ? -11.981 -2.127 4.025 1.00 97.75 68 THR A CA 1
ATOM 544 C C . THR A 1 68 ? -11.755 -3.165 2.922 1.00 97.75 68 THR A C 1
ATOM 546 O O . THR A 1 68 ? -12.438 -3.160 1.890 1.00 97.75 68 THR A O 1
ATOM 549 N N . GLU A 1 69 ? -10.838 -4.118 3.136 1.00 95.88 69 GLU A N 1
ATOM 550 C CA . GLU A 1 69 ? -10.629 -5.222 2.180 1.00 95.88 69 GLU A CA 1
ATOM 551 C C . GLU A 1 69 ? -11.924 -6.036 1.984 1.00 95.88 69 GLU A C 1
ATOM 553 O O . GLU A 1 69 ? -12.249 -6.467 0.876 1.00 95.88 69 GLU A O 1
ATOM 558 N N . ALA A 1 70 ? -12.703 -6.219 3.055 1.00 96.31 70 ALA A N 1
ATOM 559 C CA . ALA A 1 70 ? -13.978 -6.929 3.017 1.00 96.31 70 ALA A CA 1
ATOM 560 C C . ALA A 1 70 ? -15.020 -6.207 2.145 1.00 96.31 70 ALA A C 1
ATOM 562 O O . ALA A 1 70 ? -15.668 -6.844 1.313 1.00 96.31 70 ALA A O 1
ATOM 563 N N . GLU A 1 71 ? -15.145 -4.885 2.283 1.00 97.44 71 GLU A N 1
ATOM 564 C CA . GLU A 1 71 ? -16.032 -4.067 1.448 1.00 97.44 71 GLU A CA 1
ATOM 565 C C . GLU A 1 71 ? -15.593 -4.070 -0.017 1.00 97.44 71 GLU A C 1
ATOM 567 O O . GLU A 1 71 ? -16.431 -4.198 -0.911 1.00 97.44 71 GLU A O 1
ATOM 572 N N . ALA A 1 72 ? -14.285 -3.996 -0.281 1.00 96.06 72 ALA A N 1
ATOM 573 C CA . ALA A 1 72 ? -13.757 -4.082 -1.637 1.00 96.06 72 ALA A CA 1
ATOM 574 C C . ALA A 1 72 ? -14.079 -5.440 -2.282 1.00 96.06 72 ALA A C 1
ATOM 576 O O . ALA A 1 72 ? -14.530 -5.496 -3.428 1.00 96.06 72 ALA A O 1
ATOM 577 N N . ARG A 1 73 ? -13.924 -6.540 -1.534 1.00 94.50 73 ARG A N 1
ATOM 578 C CA . ARG A 1 73 ? -14.301 -7.888 -1.988 1.00 94.50 73 ARG A CA 1
ATOM 579 C C . ARG A 1 73 ? -15.795 -7.995 -2.280 1.00 94.50 73 ARG A C 1
ATOM 581 O O . ARG A 1 73 ? -16.163 -8.552 -3.311 1.00 94.50 73 ARG A O 1
ATOM 588 N N . GLU A 1 74 ? -16.648 -7.459 -1.410 1.00 95.62 74 GLU A N 1
ATOM 589 C CA . GLU A 1 74 ? -18.101 -7.469 -1.611 1.00 95.62 74 GLU A CA 1
ATOM 590 C C . GLU A 1 74 ? -18.512 -6.642 -2.836 1.00 95.62 74 GLU A C 1
ATOM 592 O O . GLU A 1 74 ? -19.328 -7.088 -3.642 1.00 95.62 74 GLU A O 1
ATOM 597 N N . ARG A 1 75 ? -17.895 -5.470 -3.035 1.00 93.88 75 ARG A N 1
ATOM 598 C CA . ARG A 1 75 ? -18.089 -4.641 -4.233 1.00 93.88 75 ARG A CA 1
ATOM 599 C C . ARG A 1 75 ? -17.757 -5.422 -5.502 1.00 93.88 75 ARG A C 1
ATOM 601 O O . ARG A 1 75 ? -18.530 -5.381 -6.449 1.00 93.88 75 ARG A O 1
ATOM 608 N N . ASN A 1 76 ? -16.640 -6.149 -5.512 1.00 87.75 76 ASN A N 1
ATOM 609 C CA . ASN A 1 76 ? -16.191 -6.894 -6.688 1.00 87.75 76 ASN A CA 1
ATOM 610 C C . ASN A 1 76 ? -17.041 -8.144 -6.979 1.00 87.75 76 ASN A C 1
ATOM 612 O O . ASN A 1 76 ? -17.061 -8.592 -8.115 1.00 87.75 76 ASN A O 1
ATOM 616 N N . ARG A 1 77 ? -17.742 -8.709 -5.984 1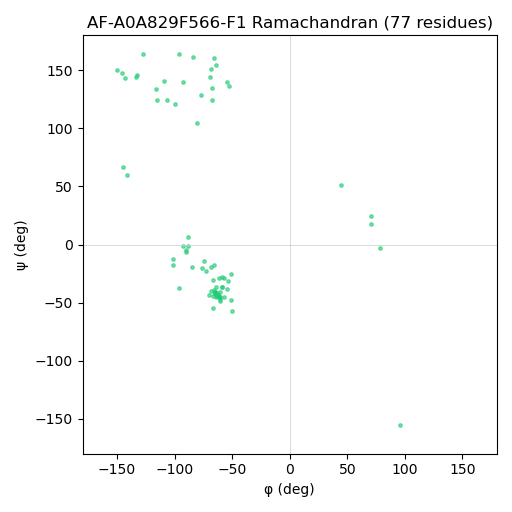.00 86.06 77 ARG A N 1
ATOM 617 C CA . ARG A 1 77 ? -18.658 -9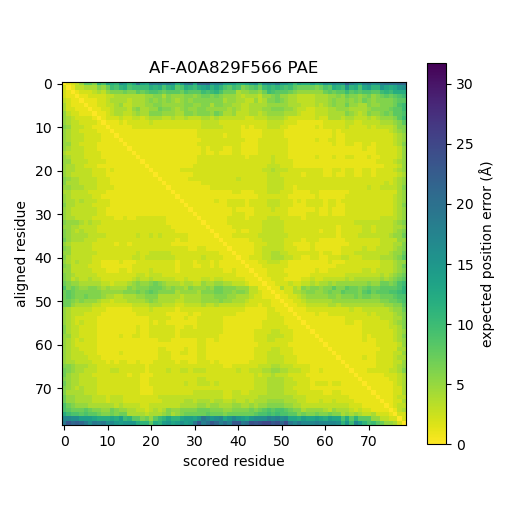.854 -6.174 1.00 86.06 77 ARG A CA 1
ATOM 618 C C . ARG A 1 77 ? -19.990 -9.480 -6.822 1.00 86.06 77 ARG A C 1
ATOM 620 O O . ARG A 1 77 ? -20.689 -10.362 -7.308 1.00 86.06 77 ARG A O 1
ATOM 627 N N . LYS A 1 78 ? -20.372 -8.202 -6.763 1.00 72.69 78 LYS A N 1
ATOM 628 C CA . LYS A 1 78 ? -21.630 -7.676 -7.322 1.00 72.69 78 LYS A CA 1
ATOM 629 C C . LYS A 1 78 ? -21.516 -7.253 -8.790 1.00 72.69 78 LYS A C 1
ATOM 631 O O . LYS A 1 78 ? -22.503 -6.775 -9.345 1.00 72.69 78 LYS A O 1
ATOM 636 N N . ILE A 1 79 ? -20.326 -7.377 -9.374 1.00 58.91 79 ILE A N 1
ATOM 637 C CA . ILE A 1 79 ? -19.994 -7.044 -10.764 1.00 58.91 79 ILE A CA 1
ATOM 638 C C . ILE A 1 79 ? -19.851 -8.356 -11.530 1.00 58.91 79 ILE A C 1
ATOM 640 O O . ILE A 1 79 ? -20.362 -8.416 -12.667 1.00 58.91 79 ILE A O 1
#